Protein AF-A0A820MB70-F1 (afdb_monomer_lite)

Sequence (56 aa):
MFLTRCLYKITEQELGRHLNLPFIDKLRVYVRGGRGGTGLKKYGGIGGQGGNVLVR

Foldseek 3Di:
DVVVVVVVVVVCVVVVVVVPDPDDDDDDDDDDWADWADADVVVPGHIGDTGDDDDD

InterPro domains:
  IPR006169 GTP1/OBG domain [PS51883] (21-56)
  IPR036726 GTP1/OBG domain superfamily [SSF82051] (23-55)

Radius of gyration: 29.17 Å; chains: 1; bounding box: 61×20×71 Å

Structure (mmCIF, N/CA/C/O backbone):
data_AF-A0A820MB70-F1
#
_entry.id   AF-A0A820MB70-F1
#
loop_
_atom_site.group_PDB
_atom_site.id
_atom_site.type_symbol
_atom_site.label_atom_id
_atom_site.label_alt_id
_atom_site.label_comp_id
_atom_site.label_asym_id
_atom_site.label_entity_id
_atom_site.label_seq_id
_atom_site.pdbx_PDB_ins_code
_atom_site.Cartn_x
_atom_site.Cartn_y
_atom_site.Cartn_z
_atom_site.occupancy
_atom_site.B_iso_or_equiv
_atom_site.auth_seq_id
_atom_site.auth_comp_id
_atom_site.auth_asym_id
_atom_site.auth_atom_id
_atom_site.pdbx_PDB_model_num
ATOM 1 N N . MET A 1 1 ? -42.847 10.496 42.306 1.00 61.69 1 MET A N 1
ATOM 2 C CA . MET A 1 1 ? -41.493 9.925 42.090 1.00 61.69 1 MET A CA 1
ATOM 3 C C . MET A 1 1 ? -41.406 8.913 40.927 1.00 61.69 1 MET A C 1
ATOM 5 O O . MET A 1 1 ? -40.499 8.093 40.908 1.00 61.69 1 MET A O 1
ATOM 9 N N . PHE A 1 2 ? -42.287 8.961 39.915 1.00 65.44 2 PHE A N 1
ATOM 10 C CA . PHE A 1 2 ? -42.189 8.074 38.736 1.00 65.44 2 PHE A CA 1
ATOM 11 C C . PHE A 1 2 ? -41.473 8.739 37.548 1.00 65.44 2 PHE A C 1
ATOM 13 O O . PHE A 1 2 ? -40.635 8.112 36.907 1.00 65.44 2 PHE A O 1
ATOM 20 N N . LEU A 1 3 ? -41.733 10.030 37.310 1.00 64.06 3 LEU A N 1
ATOM 21 C CA . LEU A 1 3 ? -41.155 10.787 36.192 1.00 64.06 3 LEU A CA 1
ATOM 22 C C . LEU A 1 3 ? -39.627 10.891 36.264 1.00 64.06 3 LEU A C 1
ATOM 24 O O . LEU A 1 3 ? -38.949 10.638 35.274 1.00 64.06 3 LEU A O 1
ATOM 28 N N . THR A 1 4 ? -39.074 11.173 37.445 1.00 75.00 4 THR A N 1
ATOM 29 C CA . THR A 1 4 ? -37.620 11.248 37.655 1.00 75.00 4 THR A CA 1
ATOM 30 C C . THR A 1 4 ? -36.917 9.930 37.341 1.00 75.00 4 THR A C 1
ATOM 32 O O . THR A 1 4 ? -35.848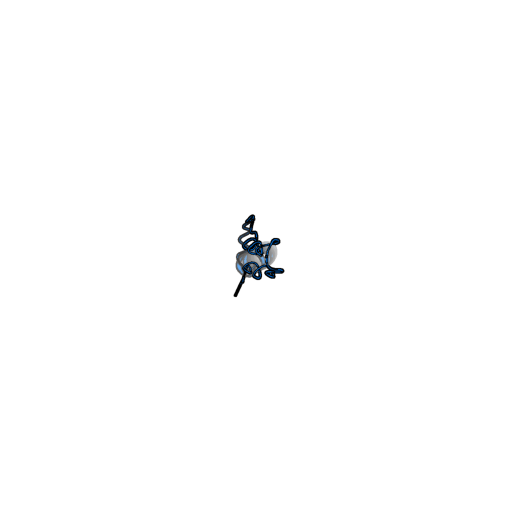 9.928 36.742 1.00 75.00 4 THR A O 1
ATOM 35 N N . ARG A 1 5 ? -37.540 8.795 37.675 1.00 70.75 5 ARG A N 1
ATOM 36 C CA . ARG A 1 5 ? -36.979 7.463 37.425 1.00 70.75 5 ARG A CA 1
ATOM 37 C C . ARG A 1 5 ? -37.057 7.065 35.945 1.00 70.75 5 ARG A C 1
ATOM 39 O O . ARG A 1 5 ? -36.157 6.387 35.458 1.00 70.75 5 ARG A O 1
ATOM 46 N N . CYS A 1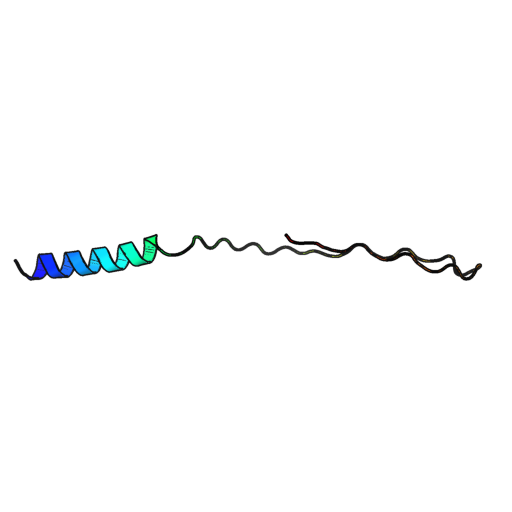 6 ? -38.099 7.499 35.230 1.00 67.75 6 CYS A N 1
ATOM 47 C CA . CYS A 1 6 ? -38.206 7.317 33.779 1.00 67.75 6 CYS A CA 1
ATOM 48 C C . CYS A 1 6 ? -37.177 8.161 33.017 1.00 67.75 6 CYS A C 1
ATOM 50 O O . CYS A 1 6 ? -36.492 7.627 32.150 1.00 67.75 6 CYS A O 1
ATOM 52 N N . LEU A 1 7 ? -37.017 9.440 33.374 1.00 73.12 7 LEU A N 1
ATOM 53 C CA . LEU A 1 7 ? -36.032 10.326 32.744 1.00 73.12 7 LEU A CA 1
ATOM 54 C C . LEU A 1 7 ? -34.598 9.815 32.942 1.00 73.12 7 LEU A C 1
ATOM 56 O O . LEU A 1 7 ? -33.830 9.789 31.985 1.00 73.1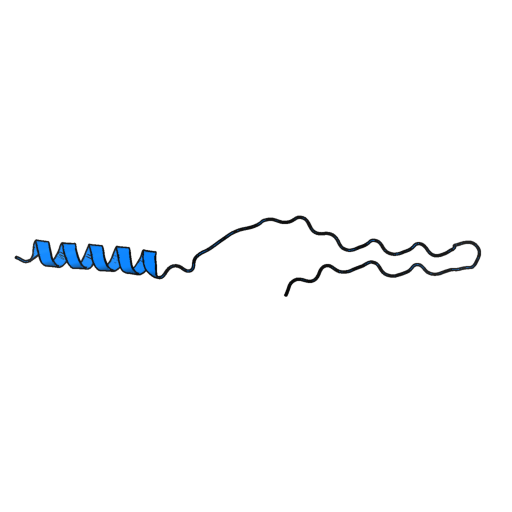2 7 LEU A O 1
ATOM 60 N N . TYR A 1 8 ? -34.277 9.310 34.138 1.00 73.00 8 TYR A N 1
ATOM 61 C CA . TYR A 1 8 ? -32.963 8.734 34.441 1.00 73.00 8 TYR A CA 1
ATOM 62 C C . TYR A 1 8 ? -32.630 7.494 33.585 1.00 73.00 8 TYR A C 1
ATOM 64 O O . TYR A 1 8 ? -31.495 7.315 33.148 1.00 73.00 8 TYR A O 1
ATOM 72 N N . LYS A 1 9 ? -33.626 6.648 33.278 1.00 70.06 9 LYS A N 1
ATOM 73 C CA . LYS A 1 9 ? -33.437 5.493 32.381 1.00 70.06 9 LYS A CA 1
ATOM 74 C C . LYS A 1 9 ? -33.182 5.896 30.929 1.00 70.06 9 LYS A C 1
ATOM 76 O O . LYS A 1 9 ? -32.409 5.227 30.249 1.00 70.06 9 LYS A O 1
ATOM 81 N N . ILE A 1 10 ? -33.830 6.963 30.462 1.00 70.69 10 ILE A N 1
ATOM 82 C CA . ILE A 1 10 ? -33.653 7.479 29.098 1.00 70.69 10 ILE A CA 1
ATOM 83 C C . ILE A 1 10 ? -32.232 8.036 28.935 1.00 70.69 10 ILE A C 1
ATOM 85 O O . ILE A 1 10 ? -31.557 7.713 27.960 1.00 70.69 10 ILE A O 1
ATOM 89 N N . THR A 1 11 ? -31.745 8.804 29.916 1.00 68.88 11 THR A N 1
ATOM 90 C CA . THR A 1 11 ? -30.384 9.365 29.895 1.00 68.88 11 THR A CA 1
ATOM 91 C C . THR A 1 11 ? -29.296 8.288 29.919 1.00 68.88 11 THR A C 1
ATOM 93 O O . THR A 1 11 ? -28.338 8.380 29.156 1.00 68.88 11 THR A O 1
ATOM 96 N N . GLU A 1 12 ? -29.467 7.230 30.720 1.00 69.44 12 GLU A N 1
ATOM 97 C CA . GLU A 1 12 ? -28.552 6.074 30.765 1.00 69.44 12 GLU A CA 1
ATOM 98 C C . GLU A 1 12 ? -28.491 5.322 29.420 1.00 69.44 12 GLU A C 1
ATOM 100 O O . GLU A 1 12 ? -27.414 4.955 28.950 1.00 69.44 12 GLU A O 1
ATOM 105 N N . GLN A 1 13 ? -29.638 5.126 28.757 1.00 67.69 13 GLN A N 1
ATOM 106 C CA . GLN A 1 13 ? -29.714 4.419 27.471 1.00 67.69 13 GLN A CA 1
ATOM 107 C C . GLN A 1 13 ? -29.112 5.198 26.295 1.00 67.69 13 GLN A C 1
ATOM 109 O O . GLN A 1 13 ? -28.607 4.589 25.351 1.00 67.69 13 GLN A O 1
ATOM 114 N N . GLU A 1 14 ? -29.208 6.526 26.298 1.00 66.25 14 GLU A N 1
ATOM 115 C CA . GLU A 1 14 ? -28.598 7.391 25.279 1.00 66.25 14 GLU A CA 1
ATOM 116 C C . GLU A 1 14 ? -27.073 7.486 25.474 1.00 66.25 14 GLU A C 1
ATOM 118 O O . GLU A 1 14 ? -26.315 7.337 24.513 1.00 66.25 14 GLU A O 1
ATOM 123 N N . LEU A 1 15 ? -26.606 7.633 26.721 1.00 67.62 15 LEU A N 1
ATOM 124 C CA . LEU A 1 15 ? -25.179 7.719 27.043 1.00 67.62 15 LEU A CA 1
ATOM 125 C C . LEU A 1 15 ? -24.453 6.387 26.802 1.00 67.62 15 LEU A C 1
ATOM 127 O O . LEU A 1 15 ? -23.400 6.364 26.168 1.00 67.62 15 LEU A O 1
ATOM 131 N N . GLY A 1 16 ? -25.040 5.263 27.222 1.00 65.31 16 GLY A N 1
ATOM 132 C CA . GLY A 1 16 ? -24.474 3.933 26.989 1.00 65.31 16 GLY A CA 1
ATOM 133 C C . GLY A 1 16 ? -24.375 3.564 25.505 1.00 65.31 16 GLY A C 1
ATOM 134 O O . GLY A 1 16 ? -23.459 2.847 25.112 1.00 65.31 16 GLY A O 1
ATOM 135 N N . ARG A 1 17 ? -25.270 4.079 24.650 1.00 66.19 17 ARG A N 1
ATOM 136 C CA . ARG A 1 17 ? -25.167 3.904 23.192 1.00 66.19 17 ARG A CA 1
ATOM 137 C C . ARG A 1 17 ? -24.031 4.730 22.598 1.00 66.19 17 ARG A C 1
ATOM 139 O O . ARG A 1 17 ? -23.281 4.194 21.794 1.00 66.19 17 ARG A O 1
ATOM 146 N N . HIS A 1 18 ? -23.869 5.984 23.024 1.00 64.25 18 HIS A N 1
ATOM 147 C CA . HIS A 1 18 ? -22.775 6.842 22.557 1.00 64.25 18 HIS A CA 1
ATOM 148 C C . HIS A 1 18 ? -21.391 6.371 23.030 1.00 64.25 18 HIS A C 1
ATOM 150 O O . HIS A 1 18 ? -20.427 6.488 22.281 1.00 64.25 18 HIS A O 1
ATOM 156 N N . LEU A 1 19 ? -21.294 5.810 24.239 1.00 67.50 19 LEU A N 1
ATOM 157 C CA . LEU A 1 19 ? -20.042 5.293 24.805 1.00 67.50 19 LEU A CA 1
ATOM 158 C C . LEU A 1 19 ? -19.615 3.933 24.225 1.00 67.50 19 LEU A C 1
ATOM 160 O O . LEU A 1 19 ? -18.439 3.594 24.295 1.00 67.50 19 LEU A O 1
ATOM 164 N N . ASN A 1 20 ? -20.548 3.164 23.651 1.00 71.44 20 ASN A N 1
ATOM 165 C CA . ASN A 1 20 ? -20.273 1.856 23.038 1.00 71.44 20 ASN A CA 1
ATOM 166 C C . ASN A 1 20 ? -20.082 1.917 21.514 1.00 71.44 20 ASN A C 1
ATOM 168 O O . ASN A 1 20 ? -19.940 0.875 20.870 1.00 71.44 20 ASN A O 1
ATOM 172 N N . LEU A 1 21 ? -20.090 3.110 20.913 1.00 76.75 21 LEU A N 1
ATOM 173 C CA . LEU A 1 21 ? -19.729 3.247 19.507 1.00 76.75 21 LEU A CA 1
ATOM 174 C C . LEU A 1 21 ? -18.211 3.067 19.368 1.00 76.75 21 LEU A C 1
ATOM 176 O O . LEU A 1 21 ? -17.455 3.731 20.080 1.00 76.75 21 LEU A O 1
ATOM 180 N N . PRO A 1 22 ? -17.736 2.202 18.454 1.00 80.81 22 PRO A N 1
ATOM 181 C CA . PRO A 1 22 ? -16.314 2.147 18.154 1.00 80.81 22 PRO A CA 1
ATOM 182 C C . PRO A 1 22 ? -15.863 3.526 17.661 1.00 80.81 22 PRO A C 1
ATOM 184 O O . PRO A 1 22 ? -16.569 4.172 16.886 1.00 80.81 22 PRO A O 1
ATOM 187 N N . PHE A 1 23 ? -14.694 3.986 18.105 1.00 82.19 23 PHE A N 1
ATOM 188 C CA . PHE A 1 23 ? -14.093 5.202 17.567 1.00 82.19 23 PHE A CA 1
ATOM 189 C C . PHE A 1 23 ? -13.795 4.991 16.074 1.00 82.19 23 PHE A C 1
ATOM 191 O O . PHE A 1 23 ? -13.015 4.109 15.713 1.00 82.19 23 PHE A O 1
ATOM 198 N N . ILE A 1 24 ? -14.452 5.766 15.207 1.00 85.69 24 ILE A N 1
ATOM 199 C CA . ILE A 1 24 ? -14.283 5.690 13.752 1.00 85.69 24 ILE A CA 1
ATOM 200 C C . ILE A 1 24 ? -13.425 6.871 13.307 1.00 85.69 24 ILE A C 1
ATOM 202 O O . ILE A 1 24 ? -13.923 7.990 13.198 1.00 85.69 24 ILE A O 1
ATOM 206 N N . ASP A 1 25 ? -12.164 6.602 12.990 1.00 87.25 25 ASP A N 1
ATOM 207 C CA . ASP A 1 25 ? -11.312 7.533 12.251 1.00 87.25 25 ASP A CA 1
ATOM 208 C C . ASP A 1 25 ? -11.337 7.193 10.752 1.00 87.25 25 ASP A C 1
ATOM 210 O O . ASP A 1 25 ? -11.419 6.023 10.364 1.00 87.25 25 ASP A O 1
ATOM 214 N N . LYS A 1 26 ? -11.315 8.211 9.887 1.00 90.44 26 LYS A N 1
ATOM 215 C CA . LYS A 1 26 ? -11.373 8.048 8.427 1.00 90.44 26 LYS A CA 1
ATOM 216 C C . LYS A 1 26 ? -10.246 8.832 7.774 1.00 90.44 26 LYS A C 1
ATOM 218 O O . LYS A 1 26 ? -10.269 10.058 7.746 1.00 90.44 26 LYS A O 1
ATOM 223 N N . LEU A 1 27 ? -9.331 8.114 7.129 1.00 93.50 27 LEU A N 1
ATOM 224 C CA . LEU A 1 27 ? -8.260 8.693 6.324 1.00 93.50 27 LEU A CA 1
ATOM 225 C C . LEU A 1 27 ? -8.413 8.287 4.853 1.00 93.50 27 LEU A C 1
ATOM 227 O O . LEU A 1 27 ? -8.677 7.127 4.538 1.00 93.50 27 LEU A O 1
ATOM 231 N N . ARG A 1 28 ? -8.205 9.237 3.935 1.00 95.69 28 ARG A N 1
ATOM 232 C CA . ARG A 1 28 ? -8.126 8.977 2.491 1.00 95.69 28 ARG A CA 1
ATOM 233 C C . ARG A 1 28 ? -6.692 9.179 2.023 1.00 95.69 28 ARG A C 1
ATOM 235 O O . ARG A 1 28 ? -6.153 10.271 2.160 1.00 95.69 28 ARG A O 1
ATOM 242 N N . VAL A 1 29 ? -6.105 8.147 1.423 1.00 95.31 29 VAL A N 1
ATOM 243 C CA . VAL A 1 29 ? -4.724 8.177 0.923 1.00 95.31 29 VAL A CA 1
ATOM 244 C C . VAL A 1 29 ? -4.706 7.823 -0.559 1.00 95.31 29 VAL A C 1
ATOM 246 O O . VAL A 1 29 ? -5.452 6.949 -1.002 1.00 95.31 29 VAL A O 1
ATOM 249 N N . TYR A 1 30 ? -3.859 8.500 -1.333 1.00 96.81 30 TYR A N 1
ATOM 250 C CA . TYR A 1 30 ? -3.590 8.141 -2.722 1.00 96.81 30 TYR A CA 1
ATOM 251 C C . TYR A 1 30 ? -2.309 7.312 -2.791 1.00 96.81 30 TYR A C 1
ATOM 253 O O . TYR A 1 30 ? -1.233 7.798 -2.449 1.00 96.81 30 TYR A O 1
ATOM 261 N N . VAL A 1 31 ? -2.427 6.060 -3.227 1.00 96.56 31 VAL A N 1
ATOM 262 C CA . VAL A 1 31 ? -1.310 5.114 -3.305 1.00 96.56 31 VAL A CA 1
ATOM 263 C C . VAL A 1 31 ? -1.215 4.523 -4.703 1.00 96.56 31 VAL A C 1
ATOM 265 O O . VAL A 1 31 ? -2.223 4.252 -5.354 1.00 96.56 31 VAL A O 1
ATOM 268 N N . ARG A 1 32 ? 0.015 4.320 -5.177 1.00 97.00 32 ARG A N 1
ATOM 269 C CA . ARG A 1 32 ? 0.297 3.711 -6.476 1.00 97.00 32 ARG A CA 1
ATOM 270 C C . ARG A 1 32 ? 1.493 2.780 -6.345 1.00 97.00 32 ARG A C 1
ATOM 272 O O . ARG A 1 32 ? 2.486 3.139 -5.722 1.00 97.00 32 ARG A O 1
ATOM 279 N N . GLY A 1 33 ? 1.398 1.610 -6.969 1.00 96.56 33 GLY A N 1
ATOM 280 C CA . GLY A 1 33 ? 2.532 0.707 -7.120 1.00 96.56 33 GLY A CA 1
ATOM 281 C C . GLY A 1 33 ? 3.666 1.315 -7.954 1.00 96.56 33 GLY A C 1
ATOM 282 O O . GLY A 1 33 ? 3.457 2.231 -8.756 1.00 96.56 33 GLY A O 1
ATOM 283 N N . GLY A 1 34 ? 4.875 0.788 -7.775 1.00 97.50 34 GLY A N 1
ATOM 284 C CA . GLY A 1 34 ? 6.032 1.175 -8.577 1.00 97.50 34 GLY A CA 1
ATOM 285 C C . GLY A 1 34 ? 5.834 0.795 -10.045 1.00 97.50 34 GLY A C 1
ATOM 286 O O . GLY A 1 34 ? 5.232 -0.230 -10.357 1.00 97.50 34 GLY A O 1
ATOM 287 N N . ARG A 1 35 ? 6.352 1.604 -10.970 1.00 95.88 35 ARG A N 1
ATOM 288 C CA . ARG A 1 35 ? 6.342 1.260 -12.397 1.00 95.88 35 ARG A CA 1
ATOM 289 C C . ARG A 1 35 ? 7.311 0.102 -12.659 1.00 95.88 35 ARG A C 1
ATOM 291 O O . ARG A 1 35 ? 8.377 0.050 -12.055 1.00 95.88 35 ARG A O 1
ATOM 298 N N . GLY A 1 36 ? 6.956 -0.793 -13.578 1.00 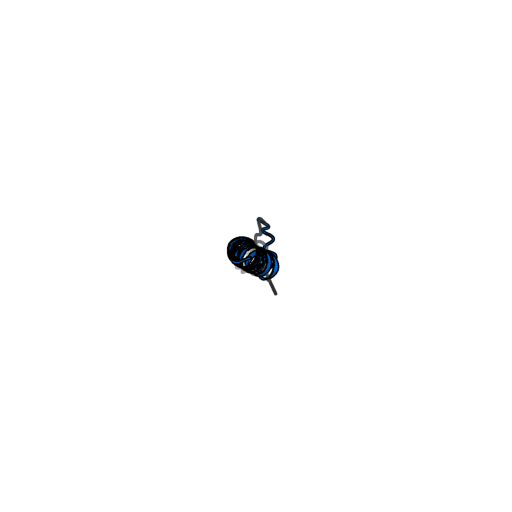96.50 36 GLY A N 1
ATOM 299 C CA . GLY A 1 36 ? 7.889 -1.798 -14.087 1.00 96.50 36 GLY A CA 1
ATOM 300 C C . GLY A 1 36 ? 9.032 -1.178 -14.894 1.00 96.50 36 GLY A C 1
ATOM 301 O O . GLY A 1 36 ? 8.878 -0.113 -15.501 1.00 96.50 36 GLY A O 1
ATOM 302 N N . GLY A 1 37 ? 10.182 -1.847 -14.902 1.00 96.81 37 GLY A N 1
ATOM 303 C CA . GLY A 1 37 ? 11.336 -1.439 -15.697 1.00 96.81 37 GLY A CA 1
ATOM 304 C C . GLY A 1 37 ? 11.112 -1.716 -17.182 1.00 96.81 37 GLY A C 1
ATOM 305 O O . GLY A 1 37 ? 10.517 -2.724 -17.549 1.00 96.81 37 GLY A O 1
ATOM 306 N N . THR A 1 38 ? 11.605 -0.848 -18.060 1.00 94.38 38 THR A N 1
ATOM 307 C CA . THR A 1 38 ? 11.620 -1.121 -19.503 1.00 94.38 38 THR A CA 1
ATOM 308 C C . THR A 1 38 ? 12.778 -2.039 -19.864 1.00 94.38 38 THR A C 1
ATOM 310 O O . THR A 1 38 ? 13.923 -1.766 -19.512 1.00 94.38 38 THR A O 1
ATOM 313 N N . GLY A 1 39 ? 12.482 -3.104 -20.604 1.00 93.75 39 GLY A N 1
ATOM 314 C CA . GLY A 1 39 ? 13.502 -3.967 -21.179 1.00 93.75 39 GLY A CA 1
ATOM 315 C C . GLY A 1 39 ? 14.194 -3.316 -22.381 1.00 93.75 39 GLY A C 1
ATOM 316 O O . GLY A 1 39 ? 13.643 -2.430 -23.045 1.00 93.75 39 GLY A O 1
ATOM 317 N N . LEU A 1 40 ? 15.428 -3.735 -22.663 1.00 93.75 40 LEU A N 1
ATOM 318 C CA . LEU A 1 40 ? 16.231 -3.177 -23.748 1.00 93.75 40 LEU A CA 1
ATOM 319 C C . LEU A 1 40 ? 15.803 -3.765 -25.102 1.00 93.75 40 LEU A C 1
ATOM 321 O O . LEU A 1 40 ? 16.248 -4.846 -25.489 1.00 93.75 40 LEU A O 1
ATOM 325 N N . LYS A 1 41 ? 14.963 -3.024 -25.842 1.00 87.81 41 LYS A N 1
ATOM 326 C CA . LYS A 1 41 ? 14.339 -3.476 -27.104 1.00 87.81 41 LYS A CA 1
ATOM 327 C C . LYS A 1 41 ? 15.326 -4.054 -28.125 1.00 87.81 41 LYS A C 1
ATOM 329 O O . LYS A 1 41 ? 15.026 -5.076 -28.730 1.00 87.81 41 LYS A O 1
ATOM 334 N N . LYS A 1 42 ? 16.506 -3.437 -28.289 1.00 93.56 42 LYS A N 1
ATOM 335 C CA . LYS A 1 42 ? 17.515 -3.856 -29.286 1.00 93.56 42 LYS A CA 1
ATOM 336 C C . LYS A 1 42 ? 18.073 -5.268 -29.076 1.00 93.56 42 LYS A C 1
ATOM 338 O O . LYS A 1 42 ? 18.611 -5.836 -30.015 1.00 93.56 42 LYS A O 1
ATOM 343 N N . TYR A 1 43 ? 17.949 -5.821 -27.871 1.00 93.38 43 TYR A N 1
ATOM 344 C CA . TYR A 1 43 ? 18.430 -7.166 -27.542 1.00 93.38 43 TYR A CA 1
ATOM 345 C C . TYR A 1 43 ? 17.296 -8.097 -27.099 1.00 93.38 43 TYR A C 1
ATOM 347 O O . TYR A 1 43 ? 17.553 -9.105 -26.453 1.00 93.38 43 TYR A O 1
ATOM 355 N N . GLY A 1 44 ? 16.036 -7.742 -27.381 1.00 93.69 44 GLY A N 1
ATOM 356 C CA . GLY A 1 44 ? 14.881 -8.518 -26.921 1.00 93.69 44 GLY A CA 1
ATOM 357 C C . GLY A 1 44 ? 14.717 -8.538 -25.396 1.00 93.69 44 GLY A C 1
ATOM 358 O O . GLY A 1 44 ? 14.054 -9.422 -24.864 1.00 93.69 44 GLY A O 1
ATOM 359 N N . GLY A 1 45 ? 15.325 -7.584 -24.680 1.00 95.31 45 GLY A N 1
ATOM 360 C CA . GLY A 1 45 ? 15.262 -7.531 -23.224 1.00 95.31 45 GLY A CA 1
ATOM 361 C C . GLY A 1 45 ? 13.826 -7.343 -22.737 1.00 95.31 45 GLY A C 1
ATOM 362 O O . GLY A 1 45 ? 13.122 -6.446 -23.208 1.00 95.31 45 GLY A O 1
ATOM 363 N N . ILE A 1 46 ? 13.411 -8.166 -21.774 1.00 94.62 46 ILE A N 1
ATOM 364 C CA . ILE A 1 46 ? 12.090 -8.106 -21.139 1.00 94.62 46 ILE A CA 1
ATOM 365 C C . ILE A 1 46 ? 12.149 -7.130 -19.958 1.00 94.62 46 ILE A C 1
ATOM 367 O O . ILE A 1 46 ? 13.156 -7.036 -19.257 1.00 94.6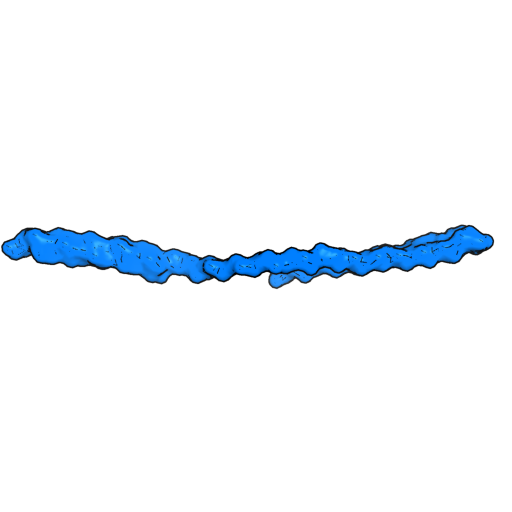2 46 ILE A O 1
ATOM 371 N N . GLY A 1 47 ? 11.085 -6.350 -19.777 1.00 95.12 47 GLY A N 1
ATOM 372 C CA . GLY A 1 47 ? 10.969 -5.402 -18.673 1.00 95.12 47 GLY A CA 1
ATOM 373 C C . GLY A 1 47 ? 10.796 -6.068 -17.307 1.00 95.12 47 GLY A C 1
ATOM 374 O O . GLY A 1 47 ? 10.288 -7.181 -17.208 1.00 95.12 47 GLY A O 1
ATOM 375 N N . GLY A 1 48 ? 11.200 -5.363 -16.250 1.00 96.69 48 GLY A N 1
ATOM 376 C CA . GLY A 1 48 ? 11.020 -5.805 -14.866 1.00 96.69 48 GLY A CA 1
ATOM 377 C C . GLY A 1 48 ? 9.621 -5.492 -14.332 1.00 96.69 48 GLY A C 1
ATOM 378 O O . GLY A 1 48 ? 8.985 -4.528 -14.763 1.00 96.69 48 GLY A O 1
ATOM 379 N N . GLN A 1 49 ? 9.151 -6.277 -13.363 1.00 96.50 49 GLN A N 1
ATOM 380 C CA . GLN A 1 49 ? 7.862 -6.045 -12.712 1.00 96.50 49 GLN A CA 1
ATOM 381 C C . GLN A 1 49 ? 7.869 -4.752 -11.877 1.00 96.50 49 GLN A C 1
ATOM 383 O O . GLN A 1 49 ? 8.889 -4.355 -11.318 1.00 96.50 49 GLN A O 1
ATOM 388 N N . GLY A 1 50 ? 6.714 -4.087 -11.816 1.00 96.25 50 GLY A N 1
ATOM 389 C CA . GLY A 1 50 ? 6.476 -2.954 -10.925 1.00 96.25 50 GLY A CA 1
ATOM 390 C C . GLY A 1 50 ? 6.265 -3.367 -9.465 1.00 96.25 50 GLY A C 1
ATOM 391 O O . GLY A 1 50 ? 5.993 -4.527 -9.169 1.00 96.25 50 GLY A O 1
ATOM 392 N N . GLY A 1 51 ? 6.385 -2.409 -8.547 1.00 97.50 51 GLY A N 1
ATOM 393 C CA . GLY A 1 51 ? 6.210 -2.642 -7.109 1.00 97.50 51 GLY A CA 1
ATOM 394 C C . GLY A 1 51 ? 4.742 -2.626 -6.676 1.00 97.50 51 GLY A C 1
ATOM 395 O O . GLY A 1 51 ? 3.934 -1.905 -7.256 1.00 97.50 51 GLY A O 1
ATOM 396 N N . ASN A 1 52 ? 4.411 -3.368 -5.620 1.00 97.19 52 ASN A N 1
ATOM 397 C CA . ASN A 1 52 ? 3.055 -3.443 -5.069 1.00 97.19 52 ASN A CA 1
ATOM 398 C C . ASN A 1 52 ? 2.857 -2.479 -3.892 1.00 97.19 52 ASN A C 1
ATOM 400 O O . ASN A 1 52 ? 3.815 -2.091 -3.226 1.00 97.19 52 ASN A O 1
ATOM 404 N N . VAL A 1 53 ? 1.597 -2.140 -3.615 1.00 96.75 53 VAL A N 1
ATOM 405 C CA . VAL A 1 53 ? 1.188 -1.480 -2.368 1.00 96.75 53 VAL A CA 1
ATOM 406 C C . VAL A 1 53 ? 0.616 -2.551 -1.446 1.00 96.75 53 VAL A C 1
ATOM 408 O O . VAL A 1 53 ? -0.271 -3.294 -1.861 1.00 96.75 53 VAL A O 1
ATOM 411 N N . LEU A 1 54 ? 1.124 -2.634 -0.217 1.00 96.31 54 LEU A N 1
ATOM 412 C CA . LEU A 1 54 ? 0.676 -3.592 0.791 1.00 96.31 54 LEU A CA 1
ATOM 413 C C . LEU A 1 54 ? 0.078 -2.840 1.981 1.00 96.31 54 LEU A C 1
ATOM 415 O O . LEU A 1 54 ? 0.689 -1.904 2.491 1.00 96.31 54 LEU A O 1
ATOM 419 N N . VAL A 1 55 ? -1.095 -3.282 2.426 1.00 94.75 55 VAL A N 1
ATOM 420 C CA . VAL A 1 55 ? -1.722 -2.862 3.683 1.00 94.75 55 VAL A CA 1
ATOM 421 C C . VAL A 1 55 ? -1.805 -4.102 4.568 1.00 94.75 55 VAL A C 1
ATOM 423 O O . VAL A 1 55 ? -2.164 -5.171 4.072 1.00 94.75 55 VAL A O 1
ATOM 426 N N . ARG A 1 56 ? -1.432 -3.9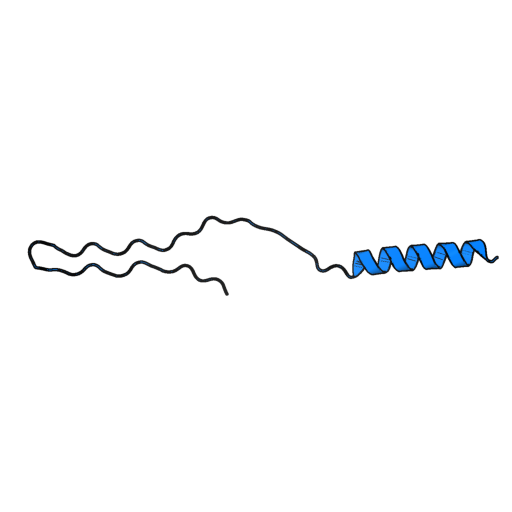75 5.841 1.00 83.69 56 ARG A N 1
ATOM 427 C CA . ARG A 1 56 ? -1.489 -5.047 6.837 1.00 83.69 56 ARG A CA 1
ATOM 428 C C . ARG A 1 56 ? -2.178 -4.549 8.094 1.00 83.69 56 ARG A C 1
ATOM 430 O O . ARG A 1 56 ? -1.985 -3.354 8.403 1.00 83.69 56 ARG A O 1
#

Secondary structure (DSSP, 8-state):
--HHHHHHHHHHHHHHHHHTSPP---------PPPPPPP-GGGTPPPPPPPPP---

Organism: NCBI:txid433720

pLDDT: mean 84.26, std 12.76, range [61.69, 97.5]